Protein AF-A0A392NFN4-F1 (afdb_monomer_lite)

Sequence (97 aa):
VALVTSLRDGMNLVSYEFVACQASKKGVLILSEFAGAAQSLGAGAILVNPWNITEVAASIGYALDMPADEREKRHQFNFKHVTTHTSQEWAATFVRF

Organism: NCBI:txid97028

Structure (mmCIF, N/CA/C/O backbone):
data_AF-A0A392NFN4-F1
#
_entry.id   AF-A0A392NFN4-F1
#
loop_
_atom_site.group_PDB
_atom_site.id
_atom_site.type_symbol
_atom_site.label_atom_id
_atom_site.label_alt_id
_atom_site.label_comp_id
_atom_site.label_asym_id
_atom_site.label_entity_id
_atom_site.label_seq_id
_atom_site.pdbx_PDB_ins_code
_atom_site.Cartn_x
_atom_site.Cartn_y
_atom_site.Cartn_z
_atom_site.occupancy
_atom_site.B_iso_or_equiv
_atom_site.auth_seq_id
_atom_site.auth_comp_id
_atom_site.auth_asym_id
_atom_site.auth_atom_id
_atom_site.pdbx_PDB_model_num
ATOM 1 N N . VAL A 1 1 ? -7.753 -4.836 4.654 1.00 92.12 1 VAL A N 1
ATOM 2 C CA . VAL A 1 1 ? -6.735 -3.766 4.627 1.00 92.12 1 VAL A CA 1
ATOM 3 C C . VAL A 1 1 ? -5.388 -4.423 4.388 1.00 92.12 1 VAL A C 1
ATOM 5 O O . VAL A 1 1 ? -5.183 -5.503 4.931 1.00 92.12 1 VAL A O 1
ATOM 8 N N . ALA A 1 2 ? -4.524 -3.833 3.566 1.00 96.12 2 ALA A N 1
ATOM 9 C CA . ALA A 1 2 ? -3.115 -4.214 3.456 1.00 96.12 2 ALA A CA 1
ATOM 10 C C . ALA A 1 2 ? -2.242 -3.046 3.911 1.00 96.12 2 ALA A C 1
ATOM 12 O O . ALA A 1 2 ? -2.554 -1.898 3.598 1.00 96.12 2 ALA A O 1
ATOM 13 N N . LEU A 1 3 ? -1.177 -3.349 4.649 1.00 96.56 3 LEU A N 1
ATOM 14 C CA . LEU A 1 3 ? -0.240 -2.373 5.189 1.00 96.56 3 LEU A CA 1
ATOM 15 C C . LEU A 1 3 ? 1.157 -2.678 4.656 1.00 96.56 3 LEU A C 1
ATOM 17 O O . LEU A 1 3 ? 1.679 -3.769 4.879 1.00 96.56 3 LEU A O 1
ATOM 21 N N . VAL A 1 4 ? 1.754 -1.707 3.974 1.00 95.44 4 VAL A N 1
ATOM 22 C CA . VAL A 1 4 ? 3.101 -1.802 3.411 1.00 95.44 4 VAL A CA 1
ATOM 23 C C . VAL A 1 4 ? 3.937 -0.659 3.969 1.00 95.44 4 VAL A C 1
ATOM 25 O O . VAL A 1 4 ? 3.826 0.475 3.522 1.00 95.44 4 VAL A O 1
ATOM 28 N N . THR A 1 5 ? 4.778 -0.949 4.959 1.00 93.44 5 THR A N 1
ATOM 29 C CA . THR A 1 5 ? 5.560 0.045 5.724 1.00 93.44 5 THR A CA 1
ATOM 30 C C . THR A 1 5 ? 7.050 0.010 5.383 1.00 93.44 5 THR A C 1
ATOM 32 O O . THR A 1 5 ? 7.900 0.143 6.262 1.00 93.44 5 THR A O 1
ATOM 35 N N . SER A 1 6 ? 7.395 -0.216 4.114 1.00 90.50 6 SER A N 1
ATOM 36 C CA . SER A 1 6 ? 8.793 -0.263 3.676 1.00 90.50 6 SER A CA 1
ATOM 37 C C . SER A 1 6 ? 9.528 1.043 4.006 1.00 90.50 6 SER A C 1
ATOM 39 O O . SER A 1 6 ? 9.064 2.120 3.640 1.00 90.50 6 SER A O 1
ATOM 41 N N . LEU A 1 7 ? 10.694 0.960 4.657 1.00 88.88 7 LEU A N 1
ATOM 42 C CA . LEU A 1 7 ? 11.521 2.139 4.975 1.00 88.88 7 LEU A CA 1
ATOM 43 C C . LEU A 1 7 ? 12.222 2.713 3.737 1.00 88.88 7 LEU A C 1
ATOM 45 O O . LEU A 1 7 ? 12.490 3.908 3.668 1.00 88.88 7 LEU A O 1
ATOM 49 N N . ARG A 1 8 ? 12.535 1.846 2.770 1.00 87.00 8 ARG A N 1
ATOM 50 C CA . ARG A 1 8 ? 13.069 2.196 1.454 1.00 87.00 8 ARG A CA 1
ATOM 51 C C . ARG A 1 8 ? 12.845 1.017 0.519 1.00 87.00 8 ARG A C 1
ATOM 53 O O . ARG A 1 8 ? 13.338 -0.072 0.794 1.00 87.00 8 ARG A O 1
ATOM 60 N N . ASP A 1 9 ? 12.102 1.226 -0.559 1.00 88.56 9 ASP A N 1
ATOM 61 C CA . ASP A 1 9 ? 11.792 0.170 -1.524 1.00 88.56 9 ASP A CA 1
ATOM 62 C C . ASP A 1 9 ? 11.761 0.756 -2.937 1.00 88.56 9 ASP A C 1
ATOM 64 O O . ASP A 1 9 ? 11.116 1.776 -3.173 1.00 88.56 9 ASP A O 1
ATOM 68 N N . GLY A 1 10 ? 12.484 0.132 -3.870 1.00 87.31 10 GLY A N 1
ATOM 69 C CA . GLY A 1 10 ? 12.518 0.571 -5.265 1.00 87.31 10 GLY A CA 1
ATOM 70 C C . GLY A 1 10 ? 11.175 0.360 -5.963 1.00 87.31 10 GLY A C 1
ATOM 71 O O . GLY A 1 10 ? 10.738 1.224 -6.718 1.00 87.31 10 GLY A O 1
ATOM 72 N N . MET A 1 11 ? 10.498 -0.756 -5.678 1.00 89.00 11 MET A N 1
ATOM 73 C CA . MET A 1 11 ? 9.149 -1.043 -6.157 1.00 89.00 11 MET A CA 1
ATOM 74 C C . MET A 1 11 ? 8.505 -2.129 -5.300 1.00 89.00 11 MET A C 1
ATOM 76 O O . MET A 1 11 ? 9.068 -3.206 -5.126 1.00 89.00 11 MET A O 1
ATOM 80 N N . ASN A 1 12 ? 7.269 -1.893 -4.864 1.00 89.81 12 ASN A N 1
ATOM 81 C CA . ASN A 1 12 ? 6.541 -2.864 -4.062 1.00 89.81 12 ASN A CA 1
ATOM 82 C C . ASN A 1 12 ? 5.470 -3.587 -4.888 1.00 89.81 12 ASN A C 1
ATOM 84 O O . ASN A 1 12 ? 4.336 -3.119 -4.986 1.00 89.81 12 ASN A O 1
ATOM 88 N N . LEU A 1 13 ? 5.812 -4.739 -5.470 1.00 91.25 13 LEU A N 1
ATOM 89 C CA . LEU A 1 13 ? 4.873 -5.512 -6.297 1.00 91.25 13 LEU A CA 1
ATOM 90 C C . LEU A 1 13 ? 3.722 -6.123 -5.487 1.00 91.25 13 LEU A C 1
ATOM 92 O O . LEU A 1 13 ? 2.608 -6.214 -5.995 1.00 91.25 13 LEU A O 1
ATOM 96 N N . VAL A 1 14 ? 3.942 -6.421 -4.203 1.00 93.88 14 VAL A N 1
ATOM 97 C CA . VAL A 1 14 ? 2.888 -6.912 -3.297 1.00 93.88 14 VAL A CA 1
ATOM 98 C C . VAL A 1 14 ? 1.723 -5.918 -3.216 1.00 93.88 14 VAL A C 1
ATOM 100 O O . VAL A 1 14 ? 0.559 -6.313 -3.152 1.00 93.88 14 VAL A O 1
ATOM 103 N N . SER A 1 15 ? 2.008 -4.615 -3.293 1.00 94.25 15 SER A N 1
ATOM 104 C CA . SER A 1 15 ? 0.978 -3.571 -3.350 1.00 94.25 15 SER A CA 1
ATOM 105 C C . SER A 1 15 ? 0.125 -3.661 -4.622 1.00 94.25 15 SER A C 1
ATOM 107 O O . SER A 1 15 ? -1.095 -3.501 -4.557 1.00 94.25 15 SER A O 1
ATOM 109 N N . TYR A 1 16 ? 0.742 -3.959 -5.769 1.00 94.69 16 TYR A N 1
ATOM 110 C CA . TYR A 1 16 ? 0.046 -4.140 -7.049 1.00 94.69 16 TYR A CA 1
ATOM 111 C C . TYR A 1 16 ? -0.793 -5.419 -7.044 1.00 94.69 16 TYR A C 1
ATOM 113 O O . TYR A 1 16 ? -1.960 -5.392 -7.429 1.00 94.69 16 TYR A O 1
ATOM 121 N N . GLU A 1 17 ? -0.230 -6.523 -6.553 1.00 94.50 17 GLU A N 1
ATOM 122 C CA . GLU A 1 17 ? -0.916 -7.812 -6.422 1.00 94.50 17 GLU A CA 1
ATOM 123 C C . GLU A 1 17 ? -2.127 -7.709 -5.494 1.00 94.50 17 GLU A C 1
ATOM 125 O O . GLU A 1 17 ? -3.202 -8.223 -5.814 1.00 94.50 17 GLU A O 1
ATOM 130 N N . PHE A 1 18 ? -1.989 -6.991 -4.373 1.00 95.81 18 PHE A N 1
ATOM 131 C CA . PHE A 1 18 ? -3.107 -6.717 -3.479 1.00 95.81 18 PHE A CA 1
ATOM 132 C C . PHE A 1 18 ? -4.222 -5.974 -4.213 1.00 95.81 18 PHE A C 1
ATOM 134 O O . PHE A 1 18 ? -5.369 -6.410 -4.171 1.00 95.81 18 PHE A O 1
ATOM 141 N N . VAL A 1 19 ? -3.906 -4.886 -4.920 1.00 94.81 19 VAL A N 1
ATOM 142 C CA . VAL A 1 19 ? -4.906 -4.134 -5.690 1.00 94.81 19 VAL A CA 1
ATOM 143 C C . VAL A 1 19 ? -5.558 -5.022 -6.755 1.00 94.81 19 VAL A C 1
ATOM 145 O O . VAL A 1 19 ? -6.783 -5.038 -6.849 1.00 94.81 19 VAL A O 1
ATOM 148 N N . ALA A 1 20 ? -4.787 -5.818 -7.498 1.00 93.38 20 ALA A N 1
ATOM 149 C CA . ALA A 1 20 ? -5.314 -6.722 -8.521 1.00 93.38 20 ALA A CA 1
ATOM 150 C C . ALA A 1 20 ? -6.281 -7.776 -7.941 1.00 93.38 20 ALA A C 1
ATOM 152 O O . ALA A 1 20 ? -7.353 -8.015 -8.497 1.00 93.38 20 ALA A O 1
ATOM 153 N N . CYS A 1 21 ? -5.957 -8.356 -6.781 1.00 93.75 21 CYS A N 1
ATOM 154 C CA . CYS A 1 21 ? -6.784 -9.369 -6.114 1.00 93.75 21 CYS A CA 1
ATOM 155 C C . CYS A 1 21 ? -8.069 -8.809 -5.476 1.00 93.75 21 CYS A C 1
ATOM 157 O O . CYS A 1 21 ? -8.937 -9.574 -5.050 1.00 93.75 21 CYS A O 1
ATOM 159 N N . GLN A 1 22 ? -8.201 -7.486 -5.354 1.00 91.62 22 GLN A N 1
ATOM 160 C CA . GLN A 1 22 ? -9.278 -6.848 -4.591 1.00 91.62 22 GLN A CA 1
ATOM 161 C C . GLN A 1 22 ? -10.447 -6.344 -5.447 1.00 91.62 22 GLN A C 1
ATOM 163 O O . GLN A 1 22 ? -11.345 -5.718 -4.890 1.00 91.62 22 GLN A O 1
ATOM 168 N N . ALA A 1 23 ? -10.517 -6.678 -6.741 1.00 85.25 23 ALA A N 1
ATOM 169 C CA . ALA A 1 23 ? -11.595 -6.251 -7.650 1.00 85.25 23 ALA A CA 1
ATOM 170 C C . ALA A 1 23 ? -13.021 -6.488 -7.100 1.00 85.25 23 ALA A C 1
ATOM 172 O O . ALA A 1 23 ? -13.937 -5.689 -7.300 1.00 85.25 23 ALA A O 1
ATOM 173 N N . SER A 1 24 ? -13.236 -7.576 -6.353 1.00 86.19 24 SER A N 1
ATOM 174 C CA . SER A 1 24 ? -14.534 -7.890 -5.740 1.00 86.19 24 SER A CA 1
ATOM 175 C C . SER A 1 24 ? -14.743 -7.237 -4.369 1.00 86.19 24 SER A C 1
ATOM 177 O O . SER A 1 24 ? -15.855 -6.796 -4.081 1.00 86.19 24 SER A O 1
ATOM 179 N N . LYS A 1 25 ? -13.693 -7.137 -3.544 1.00 87.44 25 LYS A N 1
ATOM 180 C CA . LYS A 1 25 ? -13.765 -6.746 -2.123 1.00 87.44 25 LYS A CA 1
ATOM 181 C C . LYS A 1 25 ? -13.397 -5.288 -1.834 1.00 87.44 25 LYS A C 1
ATOM 183 O O . LYS A 1 25 ? -13.744 -4.802 -0.760 1.00 87.44 25 LYS A O 1
ATOM 188 N N . LYS A 1 26 ? -12.718 -4.596 -2.754 1.00 92.38 26 LYS 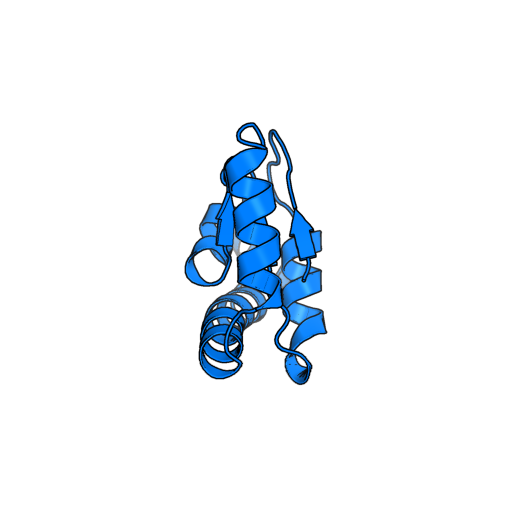A N 1
ATOM 189 C CA . LYS A 1 26 ? -12.346 -3.172 -2.665 1.00 92.38 26 LYS A CA 1
ATOM 190 C C . LYS A 1 26 ? -11.613 -2.873 -1.359 1.00 92.38 26 LYS A C 1
ATOM 192 O O . LYS A 1 26 ? -12.042 -2.067 -0.528 1.00 92.38 26 LYS A O 1
ATOM 197 N N . GLY A 1 27 ? -10.575 -3.659 -1.093 1.00 92.94 27 GLY A N 1
ATOM 198 C CA . GLY A 1 27 ? -9.748 -3.502 0.094 1.00 92.94 27 GLY A CA 1
ATOM 199 C C . GLY A 1 27 ? -8.953 -2.196 0.064 1.00 92.94 27 GLY A C 1
ATOM 200 O O . GLY A 1 27 ? -8.525 -1.748 -0.996 1.00 92.94 27 GLY A O 1
ATOM 201 N N . VAL A 1 28 ? -8.729 -1.613 1.241 1.00 97.06 28 VAL A N 1
ATOM 202 C CA . VAL A 1 28 ? -7.895 -0.415 1.410 1.00 97.06 28 VAL A CA 1
ATOM 203 C C . VAL A 1 28 ? -6.420 -0.802 1.477 1.00 97.06 28 VAL A C 1
ATOM 205 O O . VAL A 1 28 ? -6.062 -1.748 2.189 1.00 97.06 28 VAL A O 1
ATOM 208 N N . LEU A 1 29 ? -5.589 -0.058 0.747 1.00 97.44 29 LEU A N 1
ATOM 209 C CA . LEU A 1 29 ? -4.132 -0.153 0.760 1.00 97.44 29 LEU A CA 1
ATOM 210 C C . LEU A 1 29 ? -3.556 1.029 1.548 1.00 97.44 29 LEU A C 1
ATOM 212 O O . LEU A 1 29 ? -3.813 2.182 1.203 1.00 97.44 29 LEU A O 1
ATOM 216 N N . ILE A 1 30 ? -2.767 0.731 2.575 1.00 97.81 30 ILE A N 1
ATOM 217 C CA . ILE A 1 30 ? -1.927 1.689 3.294 1.00 97.81 30 ILE A CA 1
ATOM 218 C C . ILE A 1 30 ? -0.491 1.458 2.831 1.00 97.81 30 ILE A C 1
ATOM 220 O O . ILE A 1 30 ? 0.004 0.329 2.895 1.00 97.81 30 ILE A O 1
ATOM 224 N N . LEU A 1 31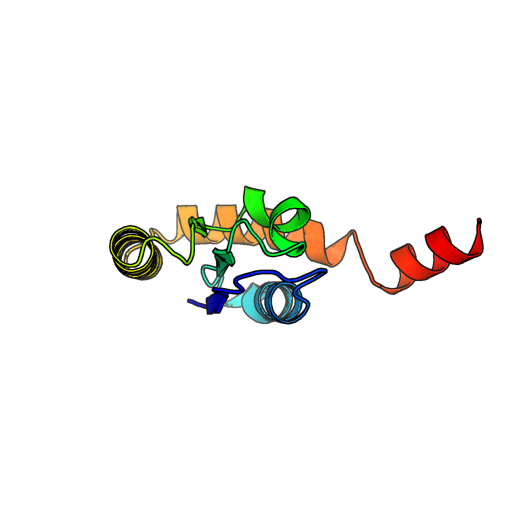 ? 0.163 2.509 2.347 1.00 97.38 31 LEU A N 1
ATOM 225 C CA . LEU A 1 31 ? 1.436 2.415 1.648 1.00 97.38 31 LEU A CA 1
ATOM 226 C C . LEU A 1 31 ? 2.427 3.453 2.169 1.00 97.38 31 LEU A C 1
ATOM 228 O O . LEU A 1 31 ? 2.113 4.631 2.280 1.00 97.38 31 LEU A O 1
ATOM 232 N N . SER A 1 32 ? 3.643 3.006 2.456 1.00 97.19 32 SER A N 1
ATOM 233 C CA . SER A 1 32 ? 4.760 3.881 2.790 1.00 97.19 32 SER A CA 1
ATOM 234 C C . SER A 1 32 ? 5.032 4.858 1.653 1.00 97.19 32 SER A C 1
ATOM 236 O O . SER A 1 32 ? 5.181 4.441 0.503 1.00 97.19 32 SER A O 1
ATOM 238 N N . GLU A 1 33 ? 5.188 6.137 1.982 1.00 95.06 33 GLU A N 1
ATOM 239 C CA . GLU A 1 33 ? 5.625 7.168 1.033 1.00 95.06 33 GLU A CA 1
ATOM 240 C C . GLU A 1 33 ? 7.028 6.901 0.453 1.00 95.06 33 GLU A C 1
ATOM 242 O O . GLU A 1 33 ? 7.367 7.399 -0.619 1.00 95.06 33 GLU A O 1
ATOM 247 N N . PHE A 1 34 ? 7.827 6.063 1.124 1.00 93.62 34 PHE A N 1
ATOM 248 C CA . PHE A 1 34 ? 9.176 5.679 0.698 1.00 93.62 34 PHE A CA 1
ATOM 249 C C . PHE A 1 34 ? 9.216 4.421 -0.179 1.00 93.62 34 PHE A C 1
ATOM 251 O O . PHE A 1 34 ? 10.301 3.972 -0.563 1.00 93.62 34 PHE A O 1
ATOM 258 N N . ALA A 1 35 ? 8.062 3.824 -0.485 1.00 94.00 35 ALA A N 1
ATOM 259 C CA . ALA A 1 35 ? 7.977 2.761 -1.475 1.00 94.00 35 ALA A CA 1
ATOM 260 C C . ALA A 1 35 ? 7.840 3.359 -2.879 1.00 94.00 35 ALA A C 1
ATOM 262 O O . ALA A 1 35 ? 6.992 4.217 -3.100 1.00 94.00 35 ALA A O 1
ATOM 263 N N . GLY A 1 36 ? 8.584 2.858 -3.869 1.00 91.56 36 GLY A N 1
ATOM 264 C CA . GLY A 1 36 ? 8.452 3.322 -5.259 1.00 91.56 36 GLY A CA 1
ATOM 265 C C . GLY A 1 36 ? 7.035 3.169 -5.828 1.00 91.56 36 GLY A C 1
ATOM 266 O O . GLY A 1 36 ? 6.598 3.976 -6.646 1.00 91.56 36 GLY A O 1
ATOM 267 N N . ALA A 1 37 ? 6.260 2.213 -5.303 1.00 93.31 37 ALA A N 1
ATOM 268 C CA . ALA A 1 37 ? 4.841 2.056 -5.619 1.00 93.31 37 ALA A CA 1
ATOM 269 C C . ALA A 1 37 ? 3.985 3.279 -5.223 1.00 93.31 37 ALA A C 1
ATOM 271 O O . ALA A 1 37 ? 2.919 3.475 -5.802 1.00 93.31 37 ALA A O 1
ATOM 272 N N . ALA A 1 38 ? 4.426 4.122 -4.280 1.00 93.94 38 ALA A N 1
ATOM 273 C CA . ALA A 1 38 ? 3.691 5.306 -3.831 1.00 93.94 38 ALA A CA 1
ATOM 274 C C . ALA A 1 38 ? 3.502 6.340 -4.947 1.00 93.94 38 ALA A C 1
ATOM 276 O O . ALA A 1 38 ? 2.453 6.973 -5.018 1.00 93.94 38 ALA A O 1
ATOM 277 N N . GLN A 1 39 ? 4.459 6.456 -5.872 1.00 92.25 39 GLN A N 1
ATOM 278 C CA . GLN A 1 39 ? 4.324 7.347 -7.031 1.00 92.25 39 GLN A CA 1
ATOM 279 C C . GLN A 1 39 ? 3.198 6.912 -7.979 1.00 92.25 39 GLN A C 1
ATOM 281 O O . GLN A 1 39 ? 2.599 7.739 -8.659 1.00 92.25 39 GLN A O 1
ATOM 286 N N . SER A 1 40 ? 2.905 5.613 -8.013 1.00 93.06 40 SER A N 1
ATOM 287 C CA . SER A 1 40 ? 1.945 5.007 -8.938 1.00 93.06 40 SER A CA 1
ATOM 288 C C . SER A 1 40 ? 0.569 4.789 -8.305 1.00 93.06 40 SER A C 1
ATOM 290 O O . SER A 1 40 ? -0.461 5.084 -8.905 1.00 93.06 40 SER A O 1
ATOM 292 N N . LEU A 1 41 ? 0.548 4.292 -7.067 1.00 95.56 41 LEU A N 1
ATOM 293 C CA . LEU A 1 41 ? -0.658 3.900 -6.333 1.00 95.56 41 LEU A CA 1
ATOM 294 C C . LEU A 1 41 ? -1.067 4.919 -5.258 1.00 95.56 41 LEU A C 1
ATOM 296 O O . LEU A 1 41 ? -2.068 4.716 -4.571 1.00 95.56 41 LEU A O 1
ATOM 300 N N . GLY A 1 42 ? -0.317 6.012 -5.091 1.00 93.94 42 GLY A N 1
ATOM 301 C CA . GLY A 1 42 ? -0.571 7.019 -4.058 1.00 93.94 42 GLY A CA 1
ATOM 302 C C . GLY A 1 42 ? -1.905 7.749 -4.209 1.00 93.94 42 GLY A C 1
ATOM 303 O O . GLY A 1 42 ? -2.469 8.189 -3.216 1.00 93.94 42 GLY A O 1
ATOM 304 N N . ALA A 1 43 ? -2.458 7.821 -5.424 1.00 93.75 43 ALA A N 1
ATOM 305 C CA . ALA A 1 43 ? -3.756 8.454 -5.664 1.00 93.75 43 ALA A CA 1
ATOM 306 C C . ALA A 1 43 ? -4.932 7.693 -5.018 1.00 93.75 43 ALA A C 1
ATOM 308 O O . ALA A 1 43 ? -5.923 8.311 -4.630 1.00 93.75 43 ALA A O 1
ATOM 309 N N . GLY A 1 44 ? -4.842 6.363 -4.907 1.00 94.19 44 GLY A N 1
ATOM 310 C CA . GLY A 1 44 ? -5.858 5.528 -4.258 1.00 94.19 44 GLY A CA 1
ATOM 311 C C . GLY A 1 44 ? -5.423 4.926 -2.919 1.00 94.19 44 GLY A C 1
ATOM 312 O O . GLY A 1 44 ? -6.271 4.456 -2.164 1.00 94.19 44 GLY A O 1
ATOM 313 N N . ALA A 1 45 ? -4.131 4.931 -2.586 1.00 97.06 45 ALA A N 1
ATOM 314 C CA . ALA A 1 45 ?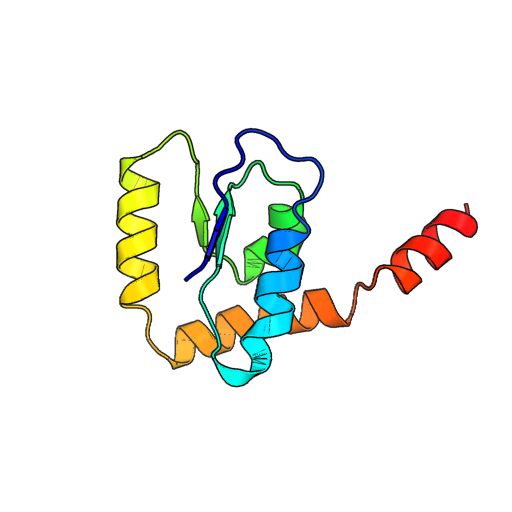 -3.634 4.449 -1.298 1.00 97.06 45 ALA A CA 1
ATOM 315 C C . ALA A 1 45 ? -3.767 5.513 -0.195 1.00 97.06 45 ALA A C 1
ATOM 317 O O . ALA A 1 45 ? -3.898 6.707 -0.460 1.00 97.06 45 ALA A O 1
ATOM 318 N N . ILE A 1 46 ? -3.724 5.078 1.063 1.00 97.62 46 ILE A N 1
ATOM 319 C CA . ILE A 1 46 ? -3.412 5.963 2.188 1.00 97.62 46 ILE A CA 1
ATOM 320 C C . ILE A 1 46 ? -1.891 5.975 2.316 1.00 97.62 46 ILE A C 1
ATOM 322 O O . ILE A 1 46 ? -1.301 4.942 2.641 1.00 97.62 46 ILE A O 1
ATOM 326 N N . LEU A 1 47 ? -1.267 7.112 2.017 1.00 97.44 47 LEU A N 1
ATOM 327 C CA . LEU A 1 47 ? 0.172 7.272 2.189 1.00 97.44 47 LEU A CA 1
ATOM 328 C C . LEU A 1 47 ? 0.496 7.537 3.653 1.00 97.44 47 LEU A C 1
ATOM 330 O O . LEU A 1 47 ? -0.200 8.316 4.299 1.00 97.44 47 LEU A O 1
ATOM 334 N N . VAL A 1 48 ? 1.532 6.871 4.155 1.00 97.44 48 VAL A N 1
ATOM 335 C CA . VAL A 1 48 ? 1.996 7.024 5.535 1.00 97.44 48 VAL A CA 1
ATOM 336 C C . VAL A 1 48 ? 3.505 7.152 5.588 1.00 97.44 48 VAL A C 1
ATOM 338 O O . VAL A 1 48 ? 4.226 6.506 4.820 1.00 97.44 48 VAL A O 1
ATOM 341 N N . ASN A 1 49 ? 3.986 7.913 6.563 1.00 96.19 49 ASN A N 1
ATOM 342 C CA . ASN A 1 49 ? 5.376 7.840 6.973 1.00 96.19 49 ASN A CA 1
ATOM 343 C C . ASN A 1 49 ? 5.567 6.661 7.959 1.00 96.19 49 ASN A C 1
ATOM 345 O O . ASN A 1 49 ? 5.059 6.718 9.082 1.00 96.19 49 ASN A O 1
ATOM 349 N N . PRO A 1 50 ? 6.321 5.597 7.611 1.00 94.31 50 PRO A N 1
ATOM 350 C CA . PRO A 1 50 ? 6.516 4.435 8.482 1.00 94.31 50 PRO A CA 1
ATOM 351 C C . PRO A 1 50 ? 7.270 4.745 9.785 1.00 94.31 50 PRO A C 1
ATOM 353 O O . PRO A 1 50 ? 7.205 3.952 10.721 1.00 94.31 50 PRO A O 1
ATOM 356 N N . TRP A 1 51 ? 7.972 5.880 9.873 1.00 95.88 51 TRP A N 1
ATOM 357 C CA . TRP A 1 51 ? 8.636 6.330 11.101 1.00 95.88 51 TRP A CA 1
ATOM 358 C C . TRP A 1 51 ? 7.653 6.945 12.106 1.00 95.88 51 TRP A C 1
ATOM 360 O O . TRP A 1 51 ? 7.947 7.013 13.300 1.00 95.88 51 TRP A O 1
ATOM 370 N N . ASN A 1 52 ? 6.478 7.375 11.644 1.00 96.06 52 ASN A N 1
ATOM 371 C CA . ASN A 1 52 ? 5.434 7.955 12.473 1.00 96.06 52 ASN A CA 1
ATOM 372 C C . ASN A 1 52 ? 4.406 6.888 12.874 1.00 96.06 52 ASN A C 1
ATOM 374 O O . ASN A 1 52 ? 3.351 6.730 12.262 1.00 96.06 52 ASN A O 1
ATOM 378 N N . ILE A 1 53 ? 4.709 6.147 13.940 1.00 95.06 53 ILE A N 1
ATOM 379 C CA . ILE A 1 53 ? 3.867 5.036 14.417 1.00 95.06 53 ILE A CA 1
ATOM 380 C C . ILE A 1 53 ? 2.440 5.503 14.752 1.00 95.06 53 ILE A C 1
ATOM 382 O O . ILE A 1 53 ? 1.481 4.774 14.501 1.00 95.06 53 ILE A O 1
ATOM 386 N N . THR A 1 54 ? 2.283 6.721 15.278 1.00 96.81 54 THR A N 1
ATOM 387 C CA . THR A 1 54 ? 0.971 7.293 15.613 1.00 96.81 54 THR A CA 1
ATOM 388 C C . THR A 1 54 ? 0.113 7.494 14.365 1.00 96.81 54 THR A C 1
ATOM 390 O O . THR A 1 54 ? -1.066 7.146 14.359 1.00 96.81 54 THR A O 1
ATOM 393 N N . GLU A 1 55 ? 0.705 8.011 13.290 1.00 96.38 55 GLU A N 1
ATOM 394 C CA . GLU A 1 55 ? 0.032 8.189 12.000 1.00 96.38 55 GLU A CA 1
ATOM 395 C C . GLU A 1 55 ? -0.307 6.850 11.345 1.00 96.38 55 GLU A C 1
ATOM 397 O O . GLU A 1 55 ? -1.416 6.678 10.837 1.00 96.38 55 GLU A O 1
ATOM 402 N N . VAL A 1 56 ? 0.605 5.876 11.405 1.00 96.94 56 VAL A N 1
ATOM 403 C CA . VAL A 1 56 ? 0.345 4.519 10.910 1.00 96.94 56 VAL A CA 1
ATOM 404 C C . VAL A 1 56 ? -0.836 3.896 11.658 1.00 96.94 56 VAL A C 1
ATOM 406 O O . VAL A 1 56 ? -1.753 3.375 11.026 1.00 96.94 56 VAL A O 1
ATOM 409 N N . ALA A 1 57 ? -0.866 3.991 12.990 1.00 97.06 57 ALA A N 1
ATOM 410 C CA . ALA A 1 57 ? -1.965 3.473 13.803 1.00 97.06 57 ALA A CA 1
ATOM 411 C C . ALA A 1 57 ? -3.303 4.157 13.474 1.00 97.06 57 ALA A C 1
ATOM 413 O O . ALA A 1 57 ? -4.307 3.473 13.261 1.00 97.06 57 ALA A O 1
ATOM 414 N N . ALA A 1 58 ? -3.312 5.489 13.364 1.00 97.56 58 ALA A N 1
ATOM 415 C CA . ALA A 1 58 ? -4.496 6.248 12.968 1.00 97.56 58 ALA A CA 1
ATOM 416 C C . ALA A 1 58 ? -4.985 5.855 11.563 1.00 97.56 58 ALA A C 1
ATOM 418 O O . ALA A 1 58 ? -6.183 5.678 11.347 1.00 97.56 58 ALA A O 1
ATOM 419 N N . SER A 1 59 ? -4.058 5.640 10.628 1.00 97.31 59 SER A N 1
ATOM 420 C CA . SER A 1 59 ? -4.359 5.223 9.256 1.00 97.31 59 SER A CA 1
ATOM 421 C C . SER A 1 59 ? -4.947 3.817 9.187 1.00 97.31 59 SER A C 1
ATOM 423 O O . SER A 1 59 ? -5.832 3.570 8.371 1.00 97.31 59 SER A O 1
ATOM 425 N N . ILE A 1 60 ? -4.504 2.896 10.051 1.00 97.56 60 ILE A N 1
ATOM 426 C CA . ILE A 1 60 ? -5.106 1.561 10.171 1.00 97.56 60 ILE A CA 1
ATOM 427 C C . ILE A 1 60 ? -6.551 1.676 10.658 1.00 97.56 60 ILE A C 1
ATOM 429 O O . ILE A 1 60 ? -7.432 1.072 10.048 1.00 97.56 60 ILE A O 1
ATOM 433 N N . GLY A 1 61 ? -6.800 2.464 11.710 1.00 97.56 61 GLY A N 1
ATOM 434 C CA . GLY A 1 61 ? -8.155 2.707 12.215 1.00 97.56 61 GLY A CA 1
ATOM 435 C C . GLY A 1 61 ? -9.061 3.286 11.131 1.00 97.56 61 GLY A C 1
ATOM 436 O O . GLY A 1 61 ? -10.089 2.705 10.794 1.00 97.56 61 GLY A O 1
ATOM 437 N N . TYR A 1 62 ? -8.607 4.357 10.481 1.00 97.44 62 TYR A N 1
ATOM 438 C CA . TYR A 1 62 ? -9.337 4.975 9.379 1.00 97.44 62 TYR A CA 1
ATOM 439 C C . TYR A 1 62 ? -9.601 4.010 8.213 1.00 97.44 62 TYR A C 1
ATOM 441 O O . TYR A 1 62 ? -10.701 3.983 7.671 1.00 97.44 62 TYR A O 1
ATOM 449 N N . ALA A 1 63 ? -8.631 3.173 7.835 1.00 97.12 63 ALA A N 1
ATOM 450 C CA . ALA A 1 63 ? -8.801 2.194 6.762 1.00 97.12 63 ALA A CA 1
ATOM 451 C C . ALA A 1 63 ? -9.832 1.100 7.086 1.00 97.12 63 ALA A C 1
ATOM 453 O O . ALA A 1 63 ? -10.446 0.553 6.165 1.00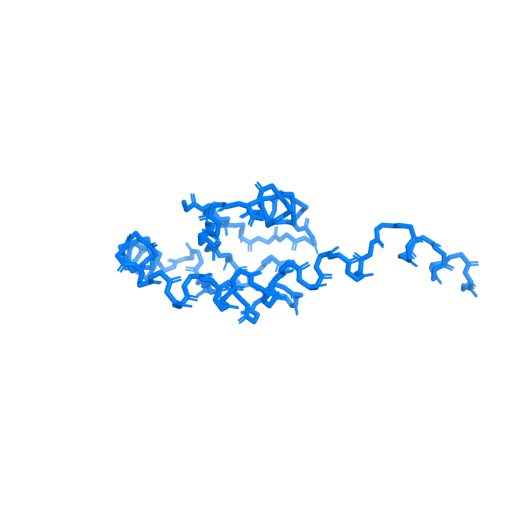 97.12 63 ALA A O 1
ATOM 454 N N .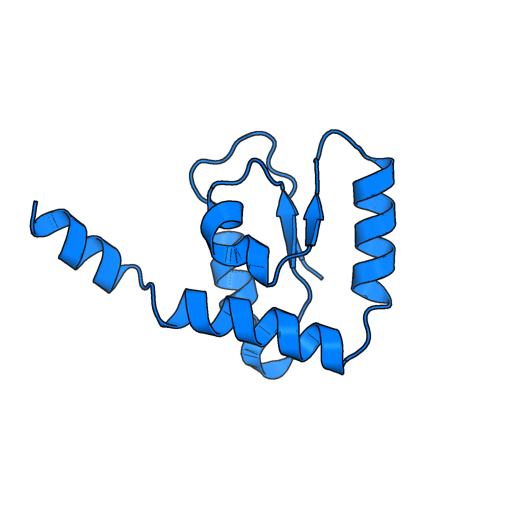 LEU A 1 64 ? -9.988 0.745 8.365 1.00 96.25 64 LEU A N 1
ATOM 455 C CA . LEU A 1 64 ? -10.978 -0.231 8.823 1.00 96.25 64 LEU A CA 1
ATOM 456 C C . LEU A 1 64 ? -12.389 0.365 8.847 1.00 96.25 64 LEU A C 1
ATOM 458 O O . LEU A 1 64 ? -13.326 -0.316 8.430 1.00 96.25 64 LEU A O 1
ATOM 462 N N . ASP A 1 65 ? -12.512 1.632 9.243 1.00 97.06 65 ASP A N 1
ATOM 463 C CA . ASP A 1 65 ? -13.788 2.355 9.332 1.00 97.06 65 ASP A CA 1
ATOM 464 C C . ASP A 1 65 ? -14.187 3.063 8.023 1.00 97.06 65 ASP A C 1
ATOM 466 O O . ASP A 1 65 ? -15.228 3.719 7.951 1.00 97.06 65 ASP A O 1
ATOM 470 N N . MET A 1 66 ? -13.372 2.940 6.969 1.00 97.19 66 MET A N 1
ATOM 471 C CA . MET A 1 66 ? -13.565 3.668 5.717 1.00 97.19 66 MET A CA 1
ATOM 472 C C . MET A 1 66 ? -14.920 3.331 5.056 1.00 97.19 66 MET A C 1
ATOM 474 O O . MET A 1 66 ? -15.188 2.151 4.780 1.00 97.19 66 MET A O 1
ATOM 478 N N . PRO A 1 67 ? -15.738 4.349 4.718 1.00 96.62 67 PRO A N 1
ATOM 479 C CA . PRO A 1 67 ? -16.999 4.173 4.005 1.00 96.62 67 PRO A CA 1
ATOM 480 C C . PRO A 1 67 ? -16.845 3.407 2.685 1.00 96.62 67 PRO A C 1
ATOM 482 O O . PRO A 1 67 ? -15.831 3.506 1.990 1.00 96.62 67 PRO A O 1
ATOM 485 N N . ALA A 1 68 ? -17.858 2.618 2.323 1.00 95.25 68 ALA A N 1
ATOM 486 C CA . ALA A 1 68 ? -17.793 1.728 1.161 1.00 95.25 68 ALA A CA 1
ATOM 487 C C . ALA A 1 68 ? -17.621 2.477 -0.174 1.00 95.25 68 ALA A C 1
ATOM 489 O O . ALA A 1 68 ? -16.922 1.993 -1.063 1.00 95.25 68 ALA A O 1
ATOM 490 N N . ASP A 1 69 ? -18.224 3.656 -0.303 1.00 96.44 69 ASP A N 1
ATOM 491 C CA . ASP A 1 69 ? -18.107 4.549 -1.457 1.00 96.44 69 ASP A CA 1
ATOM 492 C C . ASP A 1 69 ? -16.686 5.109 -1.603 1.00 96.44 69 ASP A C 1
ATOM 494 O O . ASP A 1 69 ? -16.119 5.096 -2.699 1.00 96.44 69 ASP A O 1
ATOM 498 N N . GLU A 1 70 ? -16.070 5.529 -0.495 1.00 96.44 70 GLU A N 1
ATOM 499 C CA . GLU A 1 70 ? -14.681 5.978 -0.498 1.00 96.44 70 GLU A CA 1
ATOM 500 C C . GLU A 1 70 ? -13.732 4.828 -0.863 1.00 96.44 70 GLU A C 1
ATOM 502 O O . GLU A 1 70 ? -12.852 4.988 -1.716 1.00 96.44 70 GLU A O 1
ATOM 507 N N . ARG A 1 71 ? -13.946 3.646 -0.271 1.00 95.50 71 ARG A N 1
ATOM 508 C CA . ARG A 1 71 ? -13.172 2.433 -0.569 1.00 95.50 71 ARG A CA 1
ATOM 509 C C . ARG A 1 71 ? -13.235 2.057 -2.041 1.00 95.50 71 ARG A C 1
ATOM 511 O O . ARG A 1 71 ? -12.200 1.760 -2.635 1.00 95.50 71 ARG A O 1
ATOM 518 N N . GLU A 1 72 ? -14.431 2.068 -2.623 1.00 95.94 72 GLU A N 1
ATOM 519 C CA . GLU A 1 72 ? -14.647 1.788 -4.043 1.00 95.94 72 GLU A CA 1
ATOM 520 C C . GLU A 1 72 ? -13.896 2.802 -4.907 1.00 95.94 72 GLU A C 1
ATOM 522 O O . GLU A 1 72 ? -13.108 2.412 -5.766 1.00 95.94 72 GLU A O 1
ATOM 527 N N . LYS A 1 73 ? -14.059 4.101 -4.637 1.00 96.31 73 LYS A N 1
ATOM 528 C CA . LYS A 1 73 ? -13.407 5.166 -5.407 1.00 96.31 73 LYS A CA 1
ATOM 529 C C . LYS A 1 73 ? -11.882 5.037 -5.383 1.00 96.31 73 LYS A C 1
ATOM 531 O O . LYS A 1 73 ? -11.238 5.073 -6.431 1.00 96.31 73 LYS A O 1
ATOM 536 N N . ARG A 1 74 ? -11.300 4.845 -4.198 1.00 96.88 74 ARG A N 1
ATOM 537 C CA . ARG A 1 74 ? -9.857 4.624 -4.015 1.00 96.88 74 ARG A CA 1
ATOM 538 C C . ARG A 1 74 ? -9.368 3.374 -4.740 1.00 96.88 74 ARG A C 1
ATOM 540 O O . ARG A 1 74 ? -8.356 3.419 -5.441 1.00 96.88 74 ARG A O 1
ATOM 547 N N . HIS A 1 75 ? -10.103 2.272 -4.607 1.00 96.38 75 HIS A N 1
ATOM 548 C CA . HIS A 1 75 ? -9.781 1.028 -5.291 1.00 96.38 75 HIS A CA 1
ATOM 549 C C . HIS A 1 75 ? -9.814 1.196 -6.813 1.00 96.38 75 HIS A C 1
ATOM 551 O O . HIS A 1 75 ? -8.876 0.765 -7.473 1.00 96.38 75 HIS A O 1
ATOM 557 N N . GLN A 1 76 ? -10.824 1.867 -7.370 1.00 95.38 76 GLN A N 1
ATOM 558 C CA . GLN A 1 76 ? -10.941 2.101 -8.811 1.00 95.38 76 GLN A CA 1
ATOM 559 C C . GLN A 1 76 ? -9.756 2.886 -9.379 1.00 95.38 76 GLN A C 1
ATOM 561 O O . GLN A 1 76 ? -9.246 2.522 -10.440 1.00 95.38 76 GLN A O 1
ATOM 566 N N . PHE A 1 77 ? -9.276 3.919 -8.673 1.00 95.25 77 PHE A N 1
ATOM 567 C CA . PHE A 1 77 ? -8.082 4.661 -9.093 1.00 95.25 77 PHE A CA 1
ATOM 568 C C . PHE A 1 77 ? -6.861 3.747 -9.217 1.00 95.25 77 PHE A C 1
ATOM 570 O O . PHE A 1 77 ? -6.209 3.720 -10.264 1.00 95.25 77 PHE A O 1
ATOM 577 N N . ASN A 1 78 ? -6.591 2.951 -8.183 1.00 95.88 78 ASN A N 1
ATOM 578 C CA . ASN A 1 78 ? -5.434 2.062 -8.178 1.00 95.88 78 ASN A CA 1
ATOM 579 C C . ASN A 1 78 ? -5.607 0.887 -9.147 1.00 95.88 78 ASN A C 1
ATOM 581 O O . ASN A 1 78 ? -4.672 0.542 -9.861 1.00 95.88 78 ASN A O 1
ATOM 585 N N . PHE A 1 79 ? -6.798 0.296 -9.227 1.00 95.31 79 PHE A N 1
ATOM 586 C CA . PHE A 1 79 ? -7.083 -0.829 -10.115 1.00 95.31 79 PHE A CA 1
ATOM 587 C C . PHE A 1 79 ? -6.925 -0.439 -11.585 1.00 95.31 79 PHE A C 1
ATOM 589 O O . PHE A 1 79 ? -6.311 -1.174 -12.359 1.00 95.31 79 PHE A O 1
ATOM 596 N N . LYS A 1 80 ? -7.393 0.758 -11.963 1.00 94.56 80 LYS A N 1
ATOM 597 C CA . LYS A 1 80 ? -7.140 1.315 -13.293 1.00 94.56 80 LYS A CA 1
ATOM 598 C C . LYS A 1 80 ? -5.642 1.426 -13.563 1.00 94.56 80 LYS A C 1
ATOM 600 O O . LYS A 1 80 ? -5.192 0.971 -14.602 1.00 94.56 80 LYS A O 1
ATOM 605 N N . HIS A 1 81 ? -4.870 1.970 -12.623 1.00 94.25 81 HIS A N 1
ATOM 606 C CA . HIS A 1 81 ? -3.425 2.110 -12.800 1.00 94.25 81 HIS A CA 1
ATOM 607 C C . HIS A 1 81 ? -2.716 0.756 -12.985 1.00 94.25 81 HIS A C 1
ATOM 609 O O . HIS A 1 81 ? -1.894 0.623 -13.888 1.00 94.25 81 HIS A O 1
ATOM 615 N N . VAL A 1 82 ? -3.050 -0.243 -12.158 1.00 93.50 82 VAL A N 1
ATOM 616 C CA . VAL A 1 82 ? -2.449 -1.590 -12.198 1.00 93.50 82 VAL A CA 1
ATOM 617 C C . VAL A 1 82 ? -2.798 -2.337 -13.488 1.00 93.50 82 VAL A C 1
ATOM 619 O O . VAL A 1 82 ? -1.976 -3.082 -14.011 1.00 93.50 82 VAL A O 1
ATOM 622 N N . THR A 1 83 ? -4.011 -2.147 -14.009 1.00 92.25 83 THR A N 1
ATOM 623 C CA . THR A 1 83 ? -4.463 -2.818 -15.239 1.00 92.25 83 THR A CA 1
ATOM 624 C C . THR A 1 83 ? -3.982 -2.140 -16.515 1.00 92.25 83 THR A C 1
ATOM 626 O O . THR A 1 83 ? -3.860 -2.820 -17.531 1.00 92.25 83 THR A O 1
ATOM 629 N N . THR A 1 84 ? -3.685 -0.837 -16.484 1.00 91.31 84 THR A N 1
ATOM 630 C CA . THR A 1 84 ? -3.093 -0.152 -17.636 1.00 91.31 84 THR A CA 1
ATOM 631 C C . THR A 1 84 ? -1.590 -0.386 -17.710 1.00 91.31 84 THR A C 1
ATOM 633 O O . THR A 1 84 ? -1.123 -0.791 -18.762 1.00 91.31 84 THR A O 1
ATOM 636 N N . HIS A 1 85 ? -0.855 -0.218 -16.605 1.00 90.56 85 HIS A N 1
ATOM 637 C CA . HIS A 1 85 ? 0.612 -0.288 -16.588 1.00 90.56 85 HIS A CA 1
ATOM 638 C C . HIS A 1 85 ? 1.102 -1.695 -16.238 1.00 90.56 85 HIS A C 1
ATOM 640 O O . HIS A 1 85 ? 1.450 -1.998 -15.095 1.00 90.56 85 HIS A O 1
ATOM 646 N N . THR A 1 86 ? 1.103 -2.577 -17.234 1.00 90.31 86 THR A N 1
ATOM 647 C CA . THR A 1 86 ? 1.473 -3.987 -17.045 1.00 90.31 86 THR A CA 1
ATOM 648 C C . THR A 1 86 ? 2.981 -4.221 -17.156 1.00 90.31 86 THR A C 1
ATOM 650 O O . THR A 1 86 ? 3.718 -3.447 -17.768 1.00 90.31 86 THR A O 1
ATOM 653 N N . SER A 1 87 ? 3.457 -5.351 -16.625 1.00 89.75 87 SER A N 1
ATOM 654 C CA . SER A 1 87 ? 4.852 -5.782 -16.800 1.00 89.75 87 SER A CA 1
ATOM 655 C C . SER A 1 87 ? 5.230 -5.985 -18.273 1.00 89.75 87 SER A C 1
ATOM 657 O O . SER A 1 87 ? 6.370 -5.735 -18.659 1.00 89.75 87 SER A O 1
ATOM 659 N N . GLN A 1 88 ? 4.268 -6.394 -19.106 1.00 89.56 88 GLN A N 1
ATOM 660 C CA . GLN A 1 88 ? 4.436 -6.548 -20.552 1.00 89.56 88 GLN A CA 1
ATOM 661 C C . GLN A 1 88 ? 4.667 -5.193 -21.228 1.00 89.56 88 GLN A C 1
ATOM 663 O O . GLN A 1 88 ? 5.567 -5.069 -22.056 1.00 89.56 88 GLN A O 1
ATOM 668 N N . GLU A 1 89 ? 3.893 -4.172 -20.851 1.00 89.38 89 GLU A N 1
ATOM 669 C CA . GLU A 1 89 ? 4.061 -2.808 -21.362 1.00 89.38 89 GLU A CA 1
ATOM 670 C C . GLU A 1 89 ? 5.393 -2.198 -20.913 1.00 89.38 89 GLU A C 1
ATOM 672 O O . GLU A 1 89 ? 6.105 -1.595 -21.722 1.00 89.38 89 GLU A O 1
ATOM 677 N N . TRP A 1 90 ? 5.776 -2.412 -19.652 1.00 90.00 90 TRP A N 1
ATOM 678 C CA . TRP A 1 90 ? 7.080 -1.992 -19.146 1.00 90.00 90 TRP A CA 1
ATOM 679 C C . TRP A 1 90 ? 8.225 -2.636 -19.938 1.00 90.00 90 TRP A C 1
ATOM 681 O O . TRP A 1 90 ? 9.110 -1.927 -20.415 1.00 90.00 90 TRP A O 1
ATOM 691 N N . ALA A 1 91 ? 8.183 -3.957 -20.154 1.00 91.75 91 ALA A N 1
ATOM 692 C CA . ALA A 1 91 ? 9.212 -4.676 -20.905 1.00 91.75 91 ALA A CA 1
ATOM 693 C C . ALA A 1 91 ? 9.284 -4.210 -22.369 1.00 91.75 91 ALA A C 1
ATOM 695 O O . ALA A 1 91 ? 10.372 -3.967 -22.890 1.00 91.75 91 ALA A O 1
ATOM 696 N N . ALA A 1 92 ? 8.132 -4.022 -23.020 1.00 91.31 92 ALA A N 1
ATOM 697 C CA . ALA A 1 92 ? 8.065 -3.499 -24.382 1.00 91.31 92 ALA A CA 1
ATOM 698 C C . ALA A 1 92 ? 8.627 -2.074 -24.491 1.00 91.31 92 ALA A C 1
ATOM 700 O O . ALA A 1 92 ? 9.255 -1.739 -25.494 1.00 91.31 92 ALA A O 1
ATOM 701 N N . THR A 1 93 ? 8.419 -1.239 -23.472 1.00 90.38 93 THR A N 1
ATOM 702 C CA . THR A 1 93 ? 8.971 0.120 -23.416 1.00 90.38 93 THR A CA 1
ATOM 703 C C . THR A 1 93 ? 10.476 0.096 -23.171 1.00 90.38 93 THR A C 1
ATOM 705 O O . THR A 1 93 ? 11.204 0.829 -23.828 1.00 90.38 93 THR A O 1
ATOM 708 N N . PHE A 1 94 ? 10.955 -0.777 -22.281 1.00 90.31 94 PHE A N 1
ATOM 709 C CA . PHE A 1 94 ? 12.371 -0.895 -21.938 1.00 90.31 94 PHE A CA 1
ATOM 710 C C . PHE A 1 94 ? 13.231 -1.349 -23.125 1.00 90.31 94 PHE A C 1
ATOM 712 O O . PHE A 1 94 ? 14.277 -0.768 -23.369 1.00 90.31 94 PHE A O 1
ATOM 719 N N . VAL A 1 95 ? 12.773 -2.342 -23.895 1.00 91.94 95 VAL A N 1
ATOM 720 C CA . VAL A 1 95 ? 13.517 -2.894 -25.050 1.00 91.94 95 VAL A CA 1
ATOM 721 C C . VAL A 1 95 ? 13.505 -1.957 -26.271 1.00 91.94 95 VAL A C 1
ATOM 723 O O . VAL A 1 95 ? 14.247 -2.167 -27.225 1.00 91.94 95 VAL A O 1
ATOM 726 N N . ARG A 1 96 ? 12.649 -0.926 -26.277 1.00 81.06 96 ARG A N 1
ATOM 727 C CA . ARG A 1 96 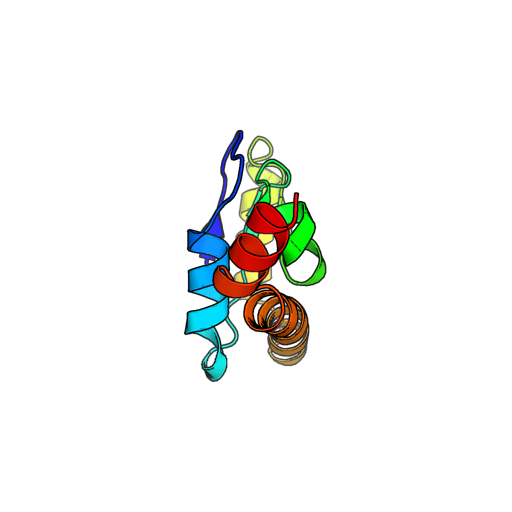? 12.652 0.116 -27.320 1.00 81.06 96 ARG A CA 1
ATOM 728 C C . ARG A 1 96 ? 13.746 1.171 -27.118 1.00 81.06 96 ARG A C 1
ATOM 730 O O . ARG A 1 96 ? 13.941 1.974 -28.031 1.00 81.06 96 ARG A O 1
ATOM 737 N N . PHE A 1 97 ? 14.403 1.184 -25.959 1.00 54.03 97 PHE A N 1
ATOM 738 C CA . PHE A 1 97 ? 15.625 1.949 -25.704 1.00 54.03 97 PHE A CA 1
ATOM 739 C C . PHE A 1 97 ? 16.860 1.134 -26.093 1.00 54.03 97 PHE A C 1
ATOM 741 O O . PHE A 1 97 ? 17.842 1.773 -26.530 1.00 54.03 97 PHE A O 1
#

Radius of gyration: 13.79 Å; chains: 1; bounding box: 34×18×43 Å

Secondary structure (DSSP, 8-state):
-EEE--SSBS--HHHHHHHHHTTTT---EEEETTBTTHHHHTTTSEEE-TT-HHHHHHHHHHHHH--HHHHHHHHHHHHHHHHHS-HHHHHHHHTT-

InterPro domains:
  IPR001830 Glycosyl transferase, family 20 [PF00982] (1-96)
  IPR001830 Glycosyl transferase, family 20 [PTHR10788] (1-95)

Foldseek 3Di:
DAEAQDQAALADVVQLVVLQVCPPPLAAAEYEPRHNCCVQLVQLHNYDHSVCVVRVVVSVVCRVVPDPVSSNVSSVSSNVSSVVDDPVNVVVVVVVD

pLDDT: mean 93.41, std 5.2, range [54.03, 97.81]